Protein AF-A0A418SIK9-F1 (afdb_monomer)

Nearest PDB structures (foldseek):
  3fmt-assembly2_E  TM=4.827E-01  e=3.055E-04  Escherichia coli K-12
  3fmt-assembly2_F  TM=4.863E-01  e=4.938E-04  Escherichia coli K-12
  1lrr-assembly2_D  TM=8.021E-01  e=1.424E-02  Escherichia coli
  1iu3-assembly1_F  TM=7.998E-01  e=8.123E-02  Escherichia coli
  1j3e-assembly1_A  TM=8.006E-01  e=1.572E-01  Escherichia coli

Mean predicted aligned error: 14.9 Å

Radius of gyration: 23.46 Å; Cα contacts (8 Å, |Δi|>4): 176; chains: 1; bounding box: 64×50×45 Å

Organism: NCBI:txid1537215

pLDDT: mean 86.56, std 16.75, range [38.91, 98.06]

Secondary structure (DSSP, 8-state):
-PPPP----HHHHHHHHHT--STT--HHHHHHHHTT---------------------------EEEEETTEEEEESSHHHHHHHHHHHHHHH-TTHHHHHHH-EETTEESEESSSGGGBSSTT-GGGEEEEETTEEEE----HHHHHHHHHHHHHHHTS-EEE-

Solvent-accessible surface area (backbone atoms only — not comparable to full-atom values): 10009 Å² total; per-residue (Å²): 133,89,84,86,86,81,90,75,56,71,67,59,52,52,54,56,60,73,66,59,90,48,92,87,61,50,71,65,58,50,51,29,54,77,69,68,56,66,78,89,73,77,93,75,88,78,76,93,65,82,82,66,78,75,73,67,77,80,68,71,67,65,63,26,34,42,37,41,78,96,47,72,31,70,25,78,36,64,61,57,17,51,52,52,40,56,52,52,50,27,74,75,34,78,61,45,58,64,59,45,36,70,43,70,56,87,70,30,28,60,30,21,74,40,39,57,66,26,39,83,57,88,88,55,35,84,45,35,40,80,72,55,98,61,29,19,31,68,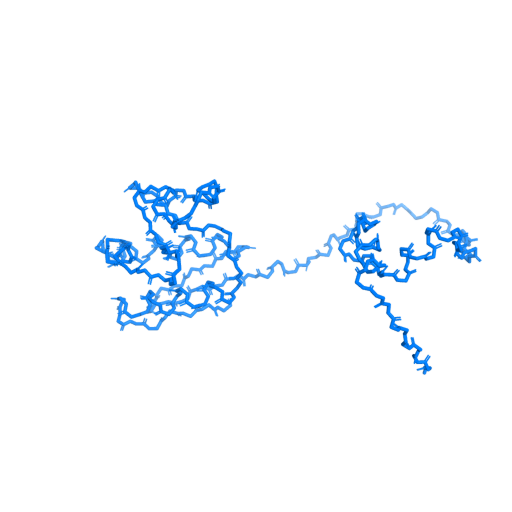62,84,66,55,71,69,56,48,52,58,50,32,48,56,52,15,66,73,69,73,38,69,43,46,79,83

Structure (mmCIF, N/CA/C/O backbone):
data_AF-A0A418SIK9-F1
#
_entry.id   AF-A0A418SIK9-F1
#
loop_
_atom_site.group_PDB
_atom_site.id
_atom_site.type_symbol
_atom_site.label_atom_id
_atom_site.label_alt_id
_atom_site.label_comp_id
_atom_site.label_asym_id
_atom_site.label_entity_id
_atom_site.label_seq_id
_atom_site.pdbx_PDB_ins_code
_atom_site.Cartn_x
_atom_site.Cartn_y
_atom_site.Cartn_z
_atom_site.occupancy
_atom_site.B_iso_or_equiv
_atom_site.auth_seq_id
_atom_site.auth_comp_id
_atom_site.auth_asym_id
_atom_site.auth_atom_id
_atom_site.pdbx_PDB_model_num
ATOM 1 N N . MET A 1 1 ? 26.925 34.337 -9.558 1.00 50.91 1 MET A N 1
ATOM 2 C CA . MET A 1 1 ? 27.524 33.265 -10.382 1.00 50.91 1 MET A CA 1
ATOM 3 C C . MET A 1 1 ? 26.624 33.062 -11.584 1.00 50.91 1 MET A C 1
ATOM 5 O O . MET A 1 1 ? 25.440 32.821 -11.387 1.00 50.91 1 MET A O 1
ATOM 9 N N . ASN A 1 2 ? 27.143 33.230 -12.798 1.00 58.00 2 ASN A N 1
ATOM 10 C CA . ASN A 1 2 ? 26.351 33.021 -14.009 1.00 58.00 2 ASN A CA 1
ATOM 11 C C . ASN A 1 2 ? 26.285 31.519 -14.287 1.00 58.00 2 ASN A C 1
ATOM 13 O O . ASN A 1 2 ? 27.317 30.887 -14.494 1.00 58.00 2 ASN A O 1
ATOM 17 N N . SER A 1 3 ? 25.082 30.951 -14.241 1.00 73.19 3 SER A N 1
ATOM 18 C CA . SER A 1 3 ? 24.847 29.555 -14.605 1.00 73.19 3 SER A CA 1
ATOM 19 C C . SER A 1 3 ? 24.626 29.465 -16.112 1.00 73.19 3 SER A C 1
ATOM 21 O O . SER A 1 3 ? 23.809 30.207 -16.658 1.00 73.19 3 SER A O 1
ATOM 23 N N . ILE A 1 4 ? 25.363 28.584 -16.787 1.00 80.81 4 ILE A N 1
ATOM 24 C CA . ILE A 1 4 ? 25.191 28.306 -18.216 1.00 80.81 4 ILE A CA 1
ATOM 25 C C . ILE A 1 4 ? 24.419 26.994 -18.339 1.00 80.81 4 ILE A C 1
ATOM 27 O O . ILE A 1 4 ? 24.848 25.962 -17.829 1.00 80.81 4 ILE A O 1
ATOM 31 N N . THR A 1 5 ? 23.272 27.030 -19.016 1.00 87.25 5 THR A N 1
ATOM 32 C CA . THR A 1 5 ? 22.439 25.847 -19.266 1.00 87.25 5 THR A CA 1
ATOM 33 C C . THR A 1 5 ? 22.639 25.363 -20.697 1.00 87.25 5 THR A C 1
ATOM 35 O O . THR A 1 5 ? 22.453 26.126 -21.643 1.00 87.25 5 THR A O 1
ATOM 38 N N . ILE A 1 6 ? 22.983 24.085 -20.860 1.00 90.12 6 ILE A N 1
ATOM 39 C CA . ILE A 1 6 ? 23.172 23.438 -22.164 1.00 90.12 6 ILE A CA 1
ATOM 40 C C . ILE A 1 6 ? 22.059 22.407 -22.351 1.00 90.12 6 ILE A C 1
ATOM 42 O O . ILE A 1 6 ? 21.779 21.619 -21.449 1.00 90.12 6 ILE A O 1
ATOM 46 N N . LYS A 1 7 ? 21.408 22.417 -23.518 1.00 92.69 7 LYS A N 1
ATOM 47 C CA . LYS A 1 7 ? 20.421 21.397 -23.891 1.00 92.69 7 LYS A CA 1
ATOM 48 C C . LYS A 1 7 ? 21.135 20.247 -24.590 1.00 92.69 7 LYS A C 1
ATOM 50 O O . LYS A 1 7 ? 21.890 20.482 -25.528 1.00 92.69 7 LYS A O 1
ATOM 55 N N . ILE A 1 8 ? 20.863 19.027 -24.147 1.00 93.12 8 ILE A N 1
ATOM 56 C CA . ILE A 1 8 ? 21.371 17.796 -24.754 1.00 93.12 8 ILE A CA 1
ATOM 57 C C . ILE A 1 8 ? 20.205 16.946 -25.249 1.00 93.12 8 ILE A C 1
ATOM 59 O O . ILE A 1 8 ? 19.090 17.052 -24.733 1.00 93.12 8 ILE A O 1
ATOM 63 N N . ASP A 1 9 ? 20.452 16.115 -26.256 1.00 94.75 9 ASP A N 1
ATOM 64 C CA . ASP A 1 9 ? 19.463 15.151 -26.721 1.00 94.75 9 ASP A CA 1
ATOM 65 C C . ASP A 1 9 ? 19.314 13.960 -25.754 1.00 94.75 9 ASP A C 1
ATOM 67 O O . ASP A 1 9 ? 20.102 13.742 -24.826 1.00 94.75 9 ASP A O 1
ATOM 71 N N . LEU A 1 10 ? 18.261 13.173 -25.976 1.00 92.62 10 LEU A N 1
ATOM 72 C CA . LEU A 1 10 ? 17.913 12.040 -25.124 1.00 92.62 10 LEU A CA 1
ATOM 73 C C . LEU A 1 10 ? 18.951 10.906 -25.176 1.00 92.62 10 LEU A C 1
ATOM 75 O O . LEU A 1 10 ? 19.104 10.181 -24.192 1.00 92.62 10 LEU A O 1
ATOM 79 N N . ALA A 1 11 ? 19.639 10.721 -26.304 1.00 94.31 11 ALA A N 1
ATOM 80 C CA . ALA A 1 11 ? 20.642 9.673 -26.438 1.00 94.31 11 ALA A CA 1
ATOM 81 C C . ALA A 1 11 ? 21.873 10.007 -25.586 1.00 94.31 11 ALA A C 1
ATOM 83 O O . ALA A 1 11 ? 22.339 9.160 -24.823 1.00 94.31 11 ALA A O 1
ATOM 84 N N . LEU A 1 12 ? 22.324 11.263 -25.630 1.00 91.88 12 LEU A N 1
ATOM 85 C CA . LEU A 1 12 ? 23.429 11.752 -24.814 1.00 91.88 12 LEU A CA 1
ATOM 86 C C . LEU A 1 12 ? 23.089 11.734 -23.317 1.00 91.88 12 LEU A C 1
ATOM 88 O O . LEU A 1 12 ? 23.907 11.301 -22.508 1.00 91.88 12 LEU A O 1
ATOM 92 N N . HIS A 1 13 ? 21.864 12.110 -22.940 1.00 93.38 13 HIS A N 1
ATOM 93 C CA . HIS A 1 13 ? 21.408 12.001 -21.551 1.00 93.38 13 HIS A CA 1
ATOM 94 C C . HIS A 1 13 ? 21.476 10.554 -21.035 1.00 93.38 13 HIS A C 1
ATOM 96 O O . HIS A 1 13 ? 22.003 10.297 -19.954 1.00 93.38 13 HIS A O 1
ATOM 102 N N . LYS A 1 14 ? 20.976 9.584 -21.815 1.00 93.75 14 LYS A N 1
ATOM 103 C C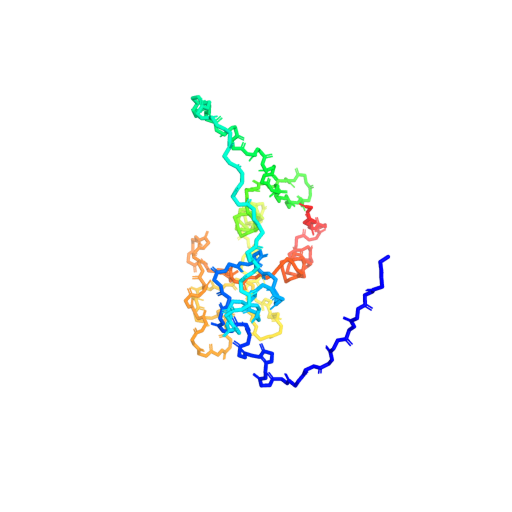A . LYS A 1 14 ? 21.041 8.159 -21.449 1.00 93.75 14 LYS A CA 1
ATOM 104 C C . LYS A 1 14 ? 22.478 7.663 -21.310 1.00 93.75 14 LYS A C 1
ATOM 106 O O . LYS A 1 14 ? 22.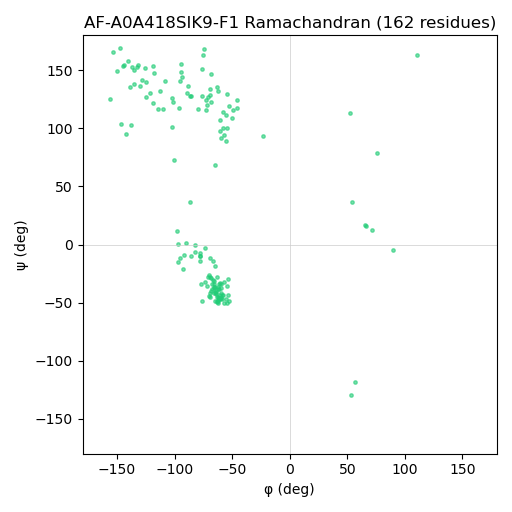755 6.875 -20.410 1.00 93.75 14 LYS A O 1
ATOM 111 N N . PHE A 1 15 ? 23.376 8.124 -22.179 1.00 93.19 15 PHE A N 1
ATOM 112 C CA . PHE A 1 15 ? 24.792 7.783 -22.099 1.00 93.19 15 PHE A CA 1
ATOM 113 C C . PHE A 1 15 ? 25.428 8.282 -20.793 1.00 93.19 15 PHE A C 1
ATOM 115 O O . PHE A 1 15 ? 26.115 7.513 -20.127 1.00 93.19 15 PHE A O 1
ATOM 122 N N . ILE A 1 16 ? 25.152 9.529 -20.394 1.00 93.44 16 ILE A N 1
ATOM 123 C CA . ILE A 1 16 ? 25.657 10.103 -19.135 1.00 93.44 16 ILE A CA 1
ATOM 124 C C . ILE A 1 16 ? 25.131 9.311 -17.930 1.00 93.44 16 ILE A C 1
ATOM 126 O O . ILE A 1 16 ? 25.909 8.914 -17.065 1.00 93.44 16 ILE A O 1
ATOM 130 N N . GLU A 1 17 ? 23.832 9.013 -17.894 1.00 93.50 17 GLU A N 1
ATOM 131 C CA . GLU A 1 17 ? 23.228 8.270 -16.782 1.00 93.50 17 GLU A CA 1
ATOM 132 C C . GLU A 1 17 ? 23.739 6.826 -16.670 1.00 93.50 17 GLU A C 1
ATOM 134 O O . GLU A 1 17 ? 23.940 6.328 -15.565 1.00 93.50 17 GLU A O 1
ATOM 139 N N . ALA A 1 18 ? 24.042 6.162 -17.790 1.00 94.12 18 ALA A N 1
ATOM 140 C CA . ALA A 1 18 ? 24.618 4.814 -17.783 1.00 94.12 18 ALA A CA 1
ATOM 141 C C . ALA A 1 18 ? 26.029 4.750 -17.162 1.00 94.12 18 ALA A C 1
ATOM 143 O O . ALA A 1 18 ? 26.496 3.672 -16.793 1.00 94.12 18 ALA A O 1
ATOM 144 N N . LYS A 1 19 ? 26.717 5.891 -17.055 1.00 93.12 19 LYS A N 1
ATOM 145 C CA . LYS A 1 19 ? 28.071 6.017 -16.494 1.00 93.12 19 LYS A CA 1
ATOM 146 C C . LYS A 1 19 ? 28.083 6.451 -15.027 1.00 93.12 19 LYS A C 1
ATOM 148 O O . LYS A 1 19 ? 29.158 6.584 -14.438 1.00 93.12 19 LYS A O 1
ATOM 153 N N . ARG A 1 20 ? 26.910 6.662 -14.427 1.00 93.44 20 ARG A N 1
ATOM 154 C CA . ARG A 1 20 ? 26.757 7.063 -13.028 1.00 93.44 20 ARG A CA 1
ATOM 155 C C . ARG A 1 20 ? 27.175 5.923 -12.094 1.00 93.44 20 ARG A C 1
ATOM 157 O O . ARG A 1 20 ? 26.612 4.834 -12.136 1.00 93.44 20 ARG A O 1
ATOM 164 N N . CYS A 1 21 ? 28.142 6.184 -11.216 1.00 88.81 21 CYS A N 1
ATOM 165 C CA . CYS A 1 21 ? 28.608 5.213 -10.217 1.00 88.81 21 CYS A CA 1
ATOM 166 C C . CYS A 1 21 ? 27.956 5.412 -8.835 1.00 88.81 21 CYS A C 1
ATOM 168 O O . CYS A 1 21 ? 28.057 4.537 -7.981 1.00 88.81 21 CYS A O 1
ATOM 170 N N . SER A 1 22 ? 27.316 6.562 -8.601 1.00 89.50 22 SER A N 1
ATOM 171 C CA . SER A 1 22 ? 26.661 6.927 -7.338 1.00 89.50 22 SER A CA 1
ATOM 172 C C . SER A 1 22 ? 25.471 7.857 -7.589 1.00 89.50 22 SER A C 1
ATOM 174 O O . SER A 1 22 ? 25.500 8.668 -8.515 1.00 89.50 22 SER A O 1
ATOM 176 N N . PHE A 1 23 ? 24.441 7.782 -6.743 1.00 81.69 23 PHE A N 1
ATOM 177 C CA . PHE A 1 23 ? 23.289 8.691 -6.793 1.00 81.69 23 PHE A CA 1
ATOM 178 C C . PHE A 1 23 ? 23.678 10.162 -6.596 1.00 81.69 23 PHE A C 1
ATOM 180 O O . PHE A 1 23 ? 23.098 11.023 -7.250 1.00 81.69 23 PHE A O 1
ATOM 187 N N . GLU A 1 24 ? 24.701 10.435 -5.785 1.00 89.06 24 GLU A N 1
ATOM 188 C CA . GLU A 1 24 ? 25.178 11.795 -5.488 1.00 89.06 24 GLU A CA 1
ATOM 189 C C . GLU A 1 24 ? 26.041 12.396 -6.610 1.00 89.06 24 GLU A C 1
ATOM 191 O O . GLU A 1 24 ? 26.370 13.578 -6.581 1.00 89.06 24 GLU A O 1
ATOM 196 N N . GLN A 1 25 ? 26.434 11.594 -7.605 1.00 86.88 25 GLN A N 1
ATOM 197 C CA . GLN A 1 25 ? 27.326 12.043 -8.670 1.00 86.88 25 GLN A CA 1
ATOM 198 C C . GLN A 1 25 ? 26.589 12.979 -9.637 1.00 86.88 25 GLN A C 1
ATOM 200 O O . GLN A 1 25 ? 25.570 12.617 -10.223 1.00 86.88 25 GLN A O 1
ATOM 205 N N . SER A 1 26 ? 27.095 14.184 -9.857 1.00 91.56 26 SER A N 1
ATOM 206 C CA . SER A 1 26 ? 26.481 15.123 -10.795 1.00 91.56 26 SER A CA 1
ATOM 207 C C . SER A 1 26 ? 26.781 14.751 -12.260 1.00 91.56 26 SER A C 1
ATOM 209 O O . SER A 1 26 ? 27.858 14.227 -12.565 1.00 91.56 26 SER A O 1
ATOM 211 N N . PRO A 1 27 ? 25.888 15.081 -13.216 1.00 90.44 27 PRO A N 1
ATOM 212 C CA . PRO A 1 27 ? 26.166 14.922 -14.647 1.00 90.44 27 PRO A CA 1
ATOM 213 C C . PRO A 1 27 ? 27.460 15.616 -15.103 1.00 90.44 27 PRO A C 1
ATOM 215 O O . PRO A 1 27 ? 28.185 15.083 -15.940 1.00 90.44 27 PRO A O 1
ATOM 218 N N . CYS A 1 28 ? 27.792 16.773 -14.519 1.00 89.31 28 CYS A N 1
ATOM 219 C CA . CYS A 1 28 ? 29.030 17.496 -14.817 1.00 89.31 28 CYS A CA 1
ATOM 220 C C . CYS A 1 28 ? 30.283 16.703 -14.425 1.00 89.31 28 CYS A C 1
ATOM 222 O O .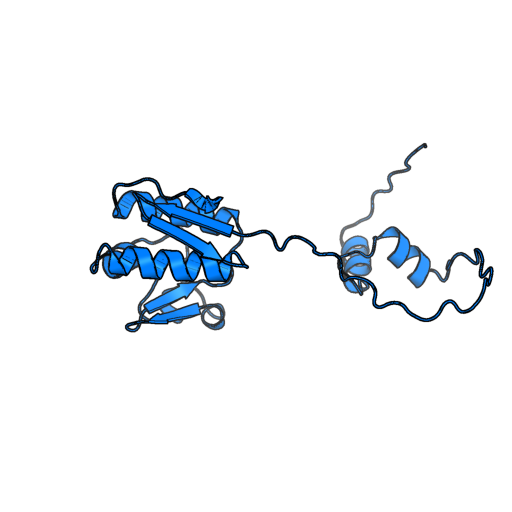 CYS A 1 28 ? 31.242 16.670 -15.193 1.00 89.31 28 CYS A O 1
ATOM 224 N N . GLU A 1 29 ? 30.286 16.048 -13.263 1.00 89.31 29 GLU A N 1
ATOM 225 C CA . GLU A 1 29 ? 31.413 15.210 -12.828 1.00 89.31 29 GLU A CA 1
ATOM 226 C C . GLU A 1 29 ? 31.596 13.992 -13.735 1.00 89.31 29 GLU A C 1
ATOM 228 O O . GLU A 1 29 ? 32.726 13.620 -14.050 1.00 89.31 29 GLU A O 1
ATOM 233 N N . ILE A 1 30 ? 30.493 13.395 -14.196 1.00 91.75 30 ILE A N 1
ATOM 234 C CA . ILE A 1 30 ? 30.521 12.272 -15.143 1.00 91.75 30 ILE A CA 1
ATOM 235 C C . ILE A 1 30 ? 31.144 12.718 -16.469 1.00 91.75 30 ILE A C 1
ATOM 237 O O . ILE A 1 30 ? 32.064 12.070 -16.964 1.00 91.75 30 ILE A O 1
ATOM 241 N N . ILE A 1 31 ? 30.692 13.850 -17.016 1.00 91.19 31 ILE A N 1
ATOM 242 C CA . ILE A 1 31 ? 31.211 14.395 -18.277 1.00 91.19 31 ILE A CA 1
ATOM 243 C C . ILE A 1 31 ? 32.703 14.727 -18.153 1.00 91.19 31 ILE A C 1
ATOM 245 O O . ILE A 1 31 ? 33.481 14.343 -19.022 1.00 91.19 31 ILE A O 1
ATOM 249 N N . LYS A 1 32 ? 33.127 15.387 -17.065 1.00 90.19 32 LYS A N 1
ATOM 250 C CA . LYS A 1 32 ? 34.548 15.694 -16.828 1.00 90.19 32 LYS A CA 1
ATOM 251 C C . LYS A 1 32 ? 35.403 14.429 -16.790 1.00 90.19 32 LYS A C 1
ATOM 253 O O . LYS A 1 32 ? 36.459 14.393 -17.414 1.00 90.19 32 LYS A O 1
ATOM 258 N N . LYS A 1 33 ? 34.932 13.384 -16.106 1.00 89.00 33 LYS A N 1
ATOM 259 C CA . LYS A 1 33 ? 35.621 12.092 -16.023 1.00 89.00 33 LYS A CA 1
ATOM 260 C C . LYS A 1 33 ? 35.753 11.419 -17.393 1.00 89.00 33 LYS A C 1
ATOM 262 O O . LYS A 1 33 ? 36.853 11.011 -17.749 1.00 89.00 33 LYS A O 1
ATOM 267 N N . GLU A 1 34 ? 34.666 11.314 -18.159 1.00 90.12 34 GLU A N 1
ATOM 268 C CA . GLU A 1 34 ? 34.682 10.646 -19.474 1.00 90.12 34 GLU A CA 1
ATOM 269 C C . GLU A 1 34 ? 35.490 11.431 -20.520 1.00 90.12 34 GLU A C 1
ATOM 271 O O . GLU A 1 34 ? 36.082 10.831 -21.413 1.00 90.12 34 GLU A O 1
ATOM 276 N N . LEU A 1 35 ? 35.571 12.760 -20.394 1.00 90.62 35 LEU A N 1
ATOM 277 C CA . LEU A 1 35 ? 36.412 13.602 -21.251 1.00 90.62 35 LEU A CA 1
ATOM 278 C C . LEU A 1 35 ? 37.883 13.658 -20.803 1.00 90.62 35 LEU A C 1
ATOM 280 O O . LEU A 1 35 ? 38.679 14.350 -21.434 1.00 90.62 35 LEU A O 1
ATOM 284 N N . GLY A 1 36 ? 38.257 12.973 -19.716 1.00 87.69 36 GLY A N 1
ATOM 285 C CA . GLY A 1 36 ? 39.609 13.044 -19.154 1.00 87.69 36 GLY A CA 1
ATOM 286 C C . GLY A 1 36 ? 39.973 14.428 -18.601 1.00 87.69 36 GLY A C 1
ATOM 287 O O . GLY A 1 36 ? 41.143 14.705 -18.362 1.00 87.69 36 GLY A O 1
ATOM 288 N N . LEU A 1 37 ? 38.978 15.289 -18.373 1.00 80.19 37 LEU A N 1
ATOM 289 C CA . LEU A 1 37 ? 39.109 16.645 -17.835 1.00 80.19 37 LEU A CA 1
ATOM 290 C C . LEU A 1 37 ? 39.098 16.634 -16.301 1.00 80.19 37 LEU A C 1
ATOM 292 O O . LEU A 1 37 ? 38.489 17.503 -15.677 1.00 80.19 37 LEU A O 1
ATOM 296 N N . ALA A 1 38 ? 39.702 15.616 -15.683 1.00 62.28 38 ALA A N 1
ATOM 297 C CA . ALA A 1 38 ? 39.876 15.603 -14.239 1.00 62.28 38 ALA A CA 1
ATOM 298 C C . ALA A 1 38 ? 40.662 16.860 -13.851 1.00 62.28 38 ALA A C 1
ATOM 300 O O . ALA A 1 38 ? 41.813 17.021 -14.256 1.00 62.28 38 ALA A O 1
ATOM 301 N N . ASP A 1 39 ? 40.019 17.760 -13.109 1.00 56.50 39 ASP A N 1
ATOM 302 C CA . ASP A 1 39 ? 40.674 18.945 -12.580 1.00 56.50 39 ASP A CA 1
ATOM 303 C C . ASP A 1 39 ? 41.818 18.486 -11.665 1.00 56.50 39 ASP A C 1
ATOM 305 O O . ASP A 1 39 ? 41.610 17.989 -10.558 1.00 56.50 39 ASP A O 1
ATOM 309 N N . THR A 1 40 ? 43.051 18.656 -12.139 1.00 54.25 40 THR A N 1
ATOM 310 C CA . THR A 1 40 ? 44.217 18.868 -11.286 1.00 54.25 40 THR A CA 1
ATOM 311 C C . THR A 1 40 ? 43.964 20.130 -10.474 1.00 54.25 40 THR A C 1
ATOM 313 O O . THR A 1 40 ? 44.248 21.240 -10.916 1.00 54.25 40 THR A O 1
ATOM 316 N N . SER A 1 41 ? 43.387 19.978 -9.290 1.00 45.91 41 SER A N 1
ATOM 317 C CA . SER A 1 41 ? 43.403 21.004 -8.255 1.00 45.91 41 SER A CA 1
ATOM 318 C C . SER A 1 41 ? 43.547 20.325 -6.896 1.00 45.91 41 SER A C 1
ATOM 320 O O . SER A 1 41 ? 42.590 19.846 -6.300 1.00 45.91 41 SER A O 1
ATOM 322 N N . GLU A 1 42 ? 44.816 20.282 -6.488 1.00 43.34 42 GLU A N 1
ATOM 323 C CA . GLU A 1 42 ? 45.293 20.465 -5.115 1.00 43.34 42 GLU A CA 1
ATOM 324 C C . GLU A 1 42 ? 45.100 19.310 -4.128 1.00 43.34 42 GLU A C 1
ATOM 326 O O . GLU A 1 42 ? 44.323 19.327 -3.178 1.00 43.34 42 GLU A O 1
ATOM 331 N N . THR A 1 43 ? 46.004 18.346 -4.292 1.00 44.03 43 THR A N 1
ATOM 332 C CA . THR A 1 43 ? 46.716 17.751 -3.163 1.00 44.03 43 THR A CA 1
ATOM 333 C C . THR A 1 43 ? 47.516 18.843 -2.437 1.00 44.03 43 THR A C 1
ATOM 335 O O . THR A 1 43 ? 48.638 19.143 -2.834 1.00 44.03 43 THR A O 1
ATOM 338 N N . GLU A 1 44 ? 46.988 19.393 -1.345 1.00 45.62 44 GLU A N 1
ATOM 339 C CA . GLU A 1 44 ? 47.835 19.855 -0.242 1.00 45.62 44 GLU A CA 1
ATOM 340 C C . GLU A 1 44 ? 47.634 18.939 0.963 1.00 45.62 44 GLU A C 1
ATOM 342 O O . GLU A 1 44 ? 46.550 18.777 1.524 1.00 45.62 44 GLU A O 1
ATOM 347 N N . SER A 1 45 ? 48.731 18.280 1.314 1.00 51.75 45 SER A N 1
ATOM 348 C CA . SER A 1 45 ? 48.877 17.442 2.483 1.00 51.75 45 SER A CA 1
ATOM 349 C C . SER A 1 45 ? 48.850 18.299 3.746 1.00 51.75 45 SER A C 1
ATOM 351 O O . SER A 1 45 ? 49.573 19.282 3.874 1.00 51.75 45 SER A O 1
ATOM 353 N N . ASN A 1 46 ? 48.081 17.875 4.745 1.00 38.91 46 ASN A N 1
ATOM 354 C CA . ASN A 1 46 ? 48.432 18.180 6.124 1.00 38.91 46 ASN A CA 1
ATOM 355 C C . ASN A 1 46 ? 48.012 17.039 7.054 1.00 38.91 46 ASN A C 1
ATOM 357 O O . ASN A 1 46 ? 46.844 16.867 7.385 1.00 38.91 46 ASN A O 1
ATOM 361 N N . LEU A 1 47 ? 49.039 16.277 7.436 1.00 44.69 47 LEU A N 1
ATOM 362 C CA . LEU A 1 47 ? 49.246 15.592 8.710 1.00 44.69 47 LEU A CA 1
ATOM 363 C C . LEU A 1 47 ? 48.118 14.688 9.233 1.00 44.69 47 LEU A C 1
ATOM 365 O O . LEU A 1 47 ? 47.078 15.124 9.720 1.00 44.69 47 LEU A O 1
ATOM 369 N N . THR A 1 48 ? 48.452 13.396 9.256 1.00 50.06 48 THR A N 1
ATOM 370 C CA . THR A 1 48 ? 47.994 12.365 10.195 1.00 50.06 48 THR A CA 1
ATOM 371 C C . THR A 1 48 ? 47.503 12.930 11.532 1.00 50.06 48 THR A C 1
ATOM 373 O O . THR A 1 48 ? 48.270 13.084 12.484 1.00 50.06 48 THR A O 1
ATOM 376 N N . LYS A 1 49 ? 46.195 13.176 11.631 1.00 47.06 49 LYS A N 1
ATOM 377 C CA . LYS A 1 49 ? 45.472 13.085 12.900 1.00 47.06 49 LYS A CA 1
ATOM 378 C C . LYS A 1 49 ? 44.998 11.642 13.054 1.00 47.06 49 LYS A C 1
ATOM 380 O O . LYS A 1 49 ? 44.522 11.071 12.071 1.00 47.06 49 LYS A O 1
ATOM 385 N N . PRO A 1 50 ? 45.124 11.036 14.249 1.00 43.47 50 PRO A N 1
ATOM 386 C CA . PRO A 1 50 ? 44.555 9.722 14.489 1.00 43.47 50 PRO A CA 1
ATOM 387 C C . PRO A 1 50 ? 43.075 9.781 14.132 1.00 43.47 50 PRO A C 1
ATOM 389 O O . PRO A 1 50 ? 42.363 10.701 14.542 1.00 43.47 50 PRO A O 1
ATOM 392 N N . MET A 1 51 ? 42.671 8.816 13.313 1.00 43.31 51 MET A N 1
ATOM 393 C CA . MET A 1 51 ? 41.315 8.583 12.852 1.00 43.31 51 MET A CA 1
ATOM 394 C C . MET A 1 51 ? 40.413 8.440 14.079 1.00 43.31 51 MET A C 1
ATOM 396 O O . MET A 1 51 ? 40.237 7.352 14.623 1.00 43.31 51 MET A O 1
ATOM 400 N N . GLN A 1 52 ? 39.880 9.561 14.564 1.00 55.44 52 GLN A N 1
ATOM 401 C CA . GLN A 1 52 ? 38.727 9.506 15.438 1.00 55.44 52 GLN A CA 1
ATOM 402 C C . GLN A 1 52 ? 37.607 8.896 14.601 1.00 55.44 52 GLN A C 1
ATOM 404 O O . GLN A 1 52 ? 37.475 9.266 13.428 1.00 55.44 52 GLN A O 1
ATOM 409 N N . PRO A 1 53 ? 36.838 7.940 15.147 1.00 47.44 53 PRO A N 1
ATOM 410 C CA . PRO A 1 53 ? 35.706 7.394 14.428 1.00 47.44 53 PRO A CA 1
ATOM 411 C C . PRO A 1 53 ? 34.863 8.584 13.991 1.00 47.44 53 PRO A C 1
ATOM 413 O O . PRO A 1 53 ? 34.439 9.383 14.831 1.00 47.44 53 PRO A O 1
ATOM 416 N N . ILE A 1 54 ? 34.687 8.736 12.676 1.00 51.28 54 ILE A N 1
ATOM 417 C CA . ILE A 1 54 ? 33.683 9.634 12.124 1.00 51.28 54 ILE A CA 1
ATOM 418 C C . ILE A 1 54 ? 32.422 9.232 12.873 1.00 51.28 54 ILE A C 1
ATOM 420 O O . ILE A 1 54 ? 31.944 8.108 12.709 1.00 51.28 54 ILE A O 1
ATOM 424 N N . LYS A 1 55 ? 31.954 10.093 13.787 1.00 44.72 55 LYS A N 1
ATOM 425 C CA . LYS A 1 55 ? 30.620 9.974 14.360 1.00 44.72 55 LYS A CA 1
ATOM 426 C C . LYS A 1 55 ? 29.737 9.951 13.135 1.00 44.72 55 LYS A C 1
ATOM 428 O O . LYS A 1 55 ? 29.565 10.997 12.508 1.00 44.72 55 LYS A O 1
ATOM 433 N N . GLY A 1 56 ? 29.313 8.747 12.741 1.00 44.91 56 GLY A N 1
ATOM 434 C CA . GLY A 1 56 ? 28.428 8.552 11.613 1.00 44.91 56 GLY A CA 1
ATOM 435 C C . GLY A 1 56 ? 27.354 9.595 11.787 1.00 44.91 56 GLY A C 1
ATOM 436 O O . GLY A 1 56 ? 26.818 9.722 12.893 1.00 44.91 56 GLY A O 1
ATOM 437 N N . SER A 1 57 ? 27.157 10.432 10.767 1.00 46.75 57 SER A N 1
ATOM 438 C CA . SER A 1 57 ? 26.062 11.382 10.796 1.00 46.75 57 SER A CA 1
ATOM 439 C C . SER A 1 57 ? 24.870 10.573 11.273 1.00 46.75 57 SER A C 1
ATOM 441 O O . SER A 1 57 ? 24.510 9.583 10.625 1.00 46.75 57 SER A O 1
ATOM 443 N N . ASN A 1 58 ? 24.312 10.934 12.426 1.00 46.06 58 ASN A N 1
ATOM 444 C CA . ASN A 1 58 ? 22.970 10.533 12.787 1.00 46.06 58 ASN A CA 1
ATOM 445 C C . ASN A 1 58 ? 22.081 11.230 11.754 1.00 46.06 58 ASN A C 1
ATOM 447 O O . ASN A 1 58 ? 21.411 12.207 12.065 1.00 46.06 58 ASN A O 1
ATOM 451 N N . SER A 1 59 ? 22.168 10.793 10.492 1.00 51.28 59 SER A N 1
ATOM 452 C CA . SER A 1 59 ?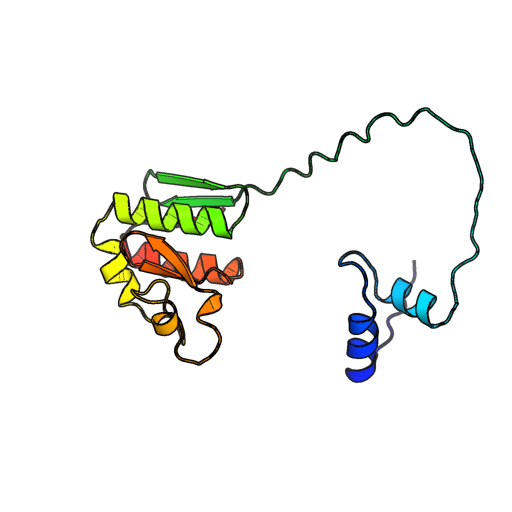 21.174 11.026 9.475 1.00 51.28 59 SER A CA 1
ATOM 453 C C . SER A 1 59 ? 19.963 10.416 10.128 1.00 51.28 59 SER A C 1
ATOM 455 O O . SER A 1 59 ? 19.897 9.197 10.315 1.00 51.28 59 SER A O 1
ATOM 457 N N . SER A 1 60 ? 19.137 11.290 10.693 1.00 58.62 60 SER A N 1
ATOM 458 C CA . SER A 1 60 ? 17.916 10.929 11.373 1.00 58.62 60 SER A CA 1
ATOM 459 C C . SER A 1 60 ? 17.130 10.161 10.332 1.00 58.62 60 SER A C 1
ATOM 461 O O . SER A 1 60 ? 16.523 10.784 9.462 1.00 58.62 60 SER A O 1
ATOM 463 N N . ARG A 1 61 ? 17.250 8.823 10.334 1.00 66.94 61 ARG A N 1
ATOM 464 C CA . ARG A 1 61 ? 16.534 7.960 9.398 1.00 66.94 61 ARG A CA 1
ATOM 465 C C . ARG A 1 61 ? 15.101 8.428 9.477 1.00 66.94 61 ARG A C 1
ATOM 467 O O . ARG A 1 61 ? 14.531 8.410 10.571 1.00 66.94 61 ARG A O 1
ATOM 474 N N . GLN A 1 62 ? 14.604 8.961 8.366 1.00 76.62 62 GLN A N 1
ATOM 475 C CA . GLN A 1 62 ? 13.288 9.560 8.319 1.00 76.62 62 GLN A CA 1
ATOM 476 C C . GLN A 1 62 ? 12.317 8.493 8.815 1.00 76.62 62 GLN A C 1
ATOM 478 O O . GLN A 1 62 ? 12.194 7.427 8.213 1.00 76.62 62 GLN A O 1
ATOM 483 N N . LYS A 1 63 ? 11.744 8.728 9.997 1.00 91.31 63 LYS A N 1
ATOM 484 C CA . LYS A 1 63 ? 10.763 7.819 10.572 1.00 91.31 63 LYS A CA 1
ATOM 485 C C . LYS A 1 63 ? 9.475 8.056 9.808 1.00 91.31 63 LYS A C 1
ATOM 487 O O . LYS A 1 63 ? 9.057 9.200 9.670 1.00 91.31 63 LYS A O 1
ATOM 492 N N . PHE A 1 64 ? 8.895 6.979 9.307 1.00 96.06 64 PHE A N 1
ATOM 493 C CA . PHE A 1 64 ? 7.578 7.008 8.691 1.00 96.06 64 PHE A CA 1
ATOM 494 C C . PHE A 1 64 ? 6.565 6.608 9.746 1.00 96.06 64 PHE A C 1
ATOM 496 O O . PHE A 1 64 ? 6.840 5.694 10.531 1.00 96.06 64 PHE A O 1
ATOM 503 N N . SER A 1 65 ? 5.414 7.271 9.749 1.00 97.00 65 SER A N 1
ATOM 504 C CA . SER A 1 65 ? 4.308 6.915 10.632 1.00 97.00 65 SER A CA 1
ATOM 505 C C . SER A 1 65 ? 2.981 6.907 9.889 1.00 97.00 65 SER A C 1
ATOM 507 O O . SER A 1 65 ? 2.720 7.783 9.073 1.00 97.00 65 SER A O 1
ATOM 509 N N . ILE A 1 66 ? 2.144 5.908 10.153 1.00 98.06 66 ILE A N 1
ATOM 510 C CA . ILE A 1 66 ? 0.778 5.822 9.637 1.00 98.06 66 ILE A CA 1
ATOM 511 C C . ILE A 1 66 ? -0.166 5.808 10.833 1.00 98.06 66 ILE A C 1
ATOM 513 O O . ILE A 1 66 ? -0.057 4.935 11.698 1.00 98.06 66 ILE A O 1
ATOM 517 N N . ALA A 1 67 ? -1.078 6.774 10.874 1.00 97.62 67 ALA A N 1
ATOM 518 C CA . ALA A 1 67 ? -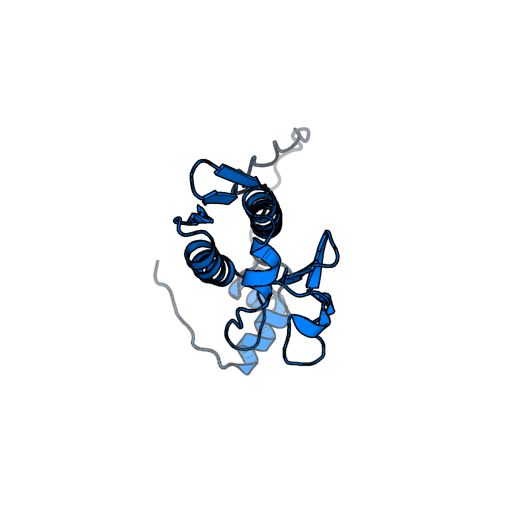2.104 6.896 11.902 1.00 97.62 67 ALA A CA 1
ATOM 519 C C . ALA A 1 67 ? -3.481 6.545 11.330 1.00 97.62 67 ALA A C 1
ATOM 521 O O . ALA A 1 67 ? -3.774 6.895 10.187 1.00 97.62 67 ALA A O 1
ATOM 522 N N . PHE A 1 68 ? -4.304 5.852 12.119 1.00 96.56 68 PHE A N 1
ATOM 523 C CA . PHE A 1 68 ? -5.694 5.529 11.793 1.00 96.56 68 PHE A CA 1
ATOM 524 C C . PHE A 1 68 ? -6.500 5.282 13.071 1.00 96.56 68 PHE A C 1
ATOM 526 O O . PHE A 1 68 ? -6.121 4.458 13.905 1.00 96.56 68 PHE A O 1
ATOM 533 N N . GLY A 1 69 ? -7.605 6.013 13.241 1.00 93.88 69 GLY A N 1
ATOM 534 C CA . GLY A 1 69 ? -8.312 6.059 14.526 1.00 93.88 69 GLY A CA 1
ATOM 535 C C . GLY A 1 69 ? -7.356 6.429 15.669 1.00 93.88 69 GLY A C 1
ATOM 536 O O . GLY A 1 69 ? -6.580 7.374 15.540 1.00 93.88 69 GLY A O 1
ATOM 537 N N . ASP A 1 70 ? -7.361 5.636 16.743 1.00 94.31 70 ASP A N 1
ATOM 538 C CA . ASP A 1 70 ? -6.458 5.800 17.895 1.00 94.31 70 ASP A CA 1
ATOM 539 C C . ASP A 1 70 ? -5.131 5.027 17.753 1.00 94.31 70 ASP A C 1
ATOM 541 O O . ASP A 1 70 ? -4.291 5.025 18.656 1.00 94.31 70 ASP A O 1
ATOM 545 N N . ALA A 1 71 ? -4.928 4.328 16.633 1.00 95.38 71 ALA A N 1
ATOM 546 C CA . ALA A 1 71 ? -3.720 3.560 16.379 1.00 95.38 71 ALA A CA 1
ATOM 547 C C . ALA A 1 71 ? -2.692 4.387 15.598 1.00 95.38 71 ALA A C 1
ATOM 549 O O . ALA A 1 71 ? -3.011 5.165 14.699 1.00 95.38 71 ALA A O 1
ATOM 550 N N . THR A 1 72 ? -1.415 4.186 15.914 1.00 97.31 72 THR A N 1
ATOM 551 C CA . THR A 1 72 ? -0.300 4.720 15.130 1.00 97.31 72 THR A CA 1
ATOM 552 C C . THR A 1 72 ? 0.786 3.669 15.017 1.00 97.31 72 THR A C 1
ATOM 554 O O . THR A 1 72 ? 1.147 3.013 15.994 1.00 97.31 72 THR A O 1
ATOM 557 N N . VAL A 1 73 ? 1.313 3.519 13.809 1.00 97.44 73 VAL A N 1
ATOM 558 C CA . VAL A 1 73 ? 2.376 2.577 13.483 1.00 97.44 73 VAL A CA 1
ATOM 559 C C . VAL A 1 73 ? 3.551 3.350 12.914 1.00 97.44 73 VAL A C 1
ATOM 561 O O . VAL A 1 73 ? 3.375 4.122 11.978 1.00 97.44 73 VAL A O 1
ATOM 564 N N . SER A 1 74 ? 4.752 3.109 13.436 1.00 96.69 74 SER A N 1
ATOM 565 C CA . SER A 1 74 ? 5.969 3.807 13.012 1.00 96.69 74 SER A CA 1
ATOM 566 C C . SER A 1 74 ? 7.076 2.825 12.658 1.00 96.69 74 SER A C 1
ATOM 568 O O . SER A 1 74 ? 7.259 1.828 13.353 1.00 96.69 74 SER A O 1
ATOM 570 N N . ALA A 1 75 ? 7.847 3.120 11.611 1.00 96.19 75 ALA A N 1
ATOM 571 C CA . ALA A 1 75 ? 8.980 2.288 11.208 1.00 96.19 75 ALA A CA 1
ATOM 572 C C . ALA A 1 75 ? 10.127 3.096 10.585 1.00 96.19 75 ALA A C 1
ATOM 574 O O . ALA A 1 75 ? 9.992 4.278 10.259 1.00 96.19 75 ALA A O 1
ATOM 575 N N . GLY A 1 76 ? 11.277 2.435 10.413 1.00 94.06 76 GLY A N 1
ATOM 576 C CA . GLY A 1 76 ? 12.476 3.034 9.818 1.00 94.06 76 GLY A CA 1
ATOM 577 C C . GLY A 1 76 ? 12.435 3.143 8.292 1.00 94.06 76 GLY A C 1
ATOM 578 O O . GLY A 1 76 ? 13.335 3.736 7.703 1.00 94.06 76 GLY A O 1
ATOM 579 N N . SER A 1 77 ? 11.419 2.565 7.647 1.00 94.25 77 SER A N 1
ATOM 580 C CA . SER A 1 77 ? 11.198 2.653 6.205 1.00 94.25 77 SER A CA 1
ATOM 581 C C . SER A 1 77 ? 9.707 2.699 5.879 1.00 94.25 77 SER A C 1
ATOM 583 O O . SER A 1 77 ? 8.883 2.161 6.620 1.00 94.25 77 SER A O 1
ATOM 585 N N . LEU A 1 78 ? 9.362 3.299 4.737 1.00 95.50 78 LEU A N 1
ATOM 586 C CA . LEU A 1 78 ? 7.982 3.366 4.256 1.00 95.50 78 LEU A CA 1
ATOM 587 C C . LEU A 1 78 ? 7.375 1.969 4.059 1.00 95.50 78 LEU A C 1
ATOM 589 O O . LEU A 1 78 ? 6.244 1.725 4.465 1.00 95.50 78 LEU A O 1
ATOM 593 N N . LYS A 1 79 ? 8.143 1.041 3.476 1.00 95.50 79 LYS A N 1
ATOM 594 C CA . LYS A 1 79 ? 7.714 -0.341 3.218 1.00 95.50 79 LYS A CA 1
ATOM 595 C C . LYS A 1 79 ? 7.344 -1.076 4.506 1.00 95.50 79 LYS A C 1
ATOM 597 O O . LYS A 1 79 ? 6.320 -1.749 4.553 1.00 95.50 79 LYS A O 1
ATOM 602 N N . GLU A 1 80 ? 8.182 -0.954 5.531 1.00 96.19 80 GLU A N 1
ATOM 603 C CA . GLU A 1 80 ? 7.941 -1.579 6.832 1.00 96.19 80 GLU A CA 1
ATOM 604 C C . GLU A 1 80 ? 6.766 -0.917 7.559 1.00 96.19 80 GLU A C 1
ATOM 606 O O . GLU A 1 80 ? 5.914 -1.614 8.100 1.00 96.19 80 GLU A O 1
ATOM 611 N N . CYS A 1 81 ? 6.671 0.416 7.509 1.00 97.31 81 CYS A N 1
ATOM 612 C CA . CYS A 1 81 ? 5.560 1.159 8.103 1.00 97.31 81 CYS A CA 1
ATOM 613 C C . CYS A 1 81 ? 4.224 0.742 7.474 1.00 97.31 81 CYS A C 1
ATOM 615 O O . CYS A 1 81 ? 3.276 0.422 8.187 1.00 97.31 81 CYS A O 1
ATOM 617 N N . TYR A 1 82 ? 4.179 0.654 6.143 1.00 97.94 82 TYR A N 1
ATOM 618 C CA . TYR A 1 82 ? 2.996 0.230 5.403 1.00 97.94 82 TYR A CA 1
ATOM 619 C C . TYR A 1 82 ? 2.586 -1.213 5.720 1.00 97.94 82 TYR A C 1
ATOM 621 O O . TYR A 1 82 ? 1.419 -1.475 5.999 1.00 97.94 82 TYR A O 1
ATOM 629 N N . PHE A 1 83 ? 3.547 -2.139 5.756 1.00 97.94 83 PHE A N 1
ATOM 630 C CA . PHE A 1 83 ? 3.311 -3.528 6.156 1.00 97.94 83 PHE A CA 1
ATOM 631 C C . PHE A 1 83 ? 2.701 -3.637 7.558 1.00 97.94 83 PHE A C 1
ATOM 633 O O . PHE A 1 83 ? 1.683 -4.303 7.749 1.00 97.94 83 PHE A O 1
ATOM 640 N N . GLN A 1 84 ? 3.309 -2.961 8.534 1.00 97.81 84 GLN A N 1
ATOM 641 C CA . GLN A 1 84 ? 2.838 -2.979 9.916 1.00 97.81 84 GLN A CA 1
ATOM 642 C C . GLN A 1 84 ? 1.453 -2.325 10.044 1.00 97.81 84 GLN A C 1
ATOM 644 O O . GLN A 1 84 ? 0.612 -2.813 10.795 1.00 97.81 84 GLN A O 1
ATOM 649 N N . ALA A 1 85 ? 1.181 -1.265 9.275 1.00 98.00 85 ALA A N 1
ATOM 650 C CA . ALA A 1 85 ? -0.130 -0.626 9.244 1.00 98.00 85 ALA A CA 1
ATOM 651 C C . ALA A 1 85 ? -1.213 -1.585 8.730 1.00 98.00 85 ALA A C 1
ATOM 653 O O . ALA A 1 85 ? -2.223 -1.756 9.404 1.00 98.00 85 ALA A O 1
ATOM 654 N N . LEU A 1 86 ? -0.984 -2.279 7.607 1.00 97.94 86 LEU A N 1
ATOM 655 C CA . LEU A 1 86 ? -1.938 -3.259 7.069 1.00 97.94 86 LEU A CA 1
ATOM 656 C C . LEU A 1 86 ? -2.225 -4.398 8.060 1.00 97.94 86 LEU A C 1
ATOM 658 O O . LEU A 1 86 ? -3.380 -4.784 8.239 1.00 97.94 86 LEU A O 1
ATOM 662 N N . LYS A 1 87 ? -1.191 -4.906 8.744 1.00 97.62 87 LYS A N 1
ATOM 663 C CA . LYS A 1 87 ? -1.368 -5.904 9.810 1.00 97.62 87 LYS A CA 1
ATOM 664 C C . LYS A 1 87 ? -2.221 -5.371 10.952 1.00 97.62 87 LYS A C 1
ATOM 666 O O . LYS A 1 87 ? -3.159 -6.036 11.379 1.00 97.62 87 LYS A O 1
ATOM 671 N N . ARG A 1 88 ? -1.922 -4.160 11.419 1.00 97.50 88 ARG A N 1
ATOM 672 C CA . ARG A 1 88 ? -2.626 -3.551 12.547 1.00 97.50 88 ARG A CA 1
ATOM 673 C C . ARG A 1 88 ? -4.081 -3.207 12.208 1.00 97.50 88 ARG A C 1
ATOM 675 O O . ARG A 1 88 ? -4.945 -3.350 13.064 1.00 97.50 88 ARG A O 1
ATOM 682 N N . MET A 1 89 ? -4.368 -2.818 10.965 1.00 97.38 89 MET A N 1
ATOM 683 C CA . MET A 1 89 ? -5.737 -2.611 10.473 1.00 97.38 89 MET A CA 1
ATOM 684 C C . MET A 1 89 ? -6.534 -3.915 10.469 1.00 97.38 89 MET A C 1
ATOM 686 O O . MET A 1 89 ? -7.672 -3.932 10.923 1.00 97.38 89 MET A O 1
ATOM 690 N N . ARG A 1 90 ? -5.916 -5.025 10.050 1.00 96.88 90 ARG A N 1
ATOM 691 C CA . ARG A 1 90 ? -6.533 -6.354 10.131 1.00 96.88 90 ARG A CA 1
ATOM 692 C C . ARG A 1 90 ? -6.792 -6.803 11.568 1.00 96.88 90 ARG A C 1
ATOM 694 O O . ARG A 1 90 ? -7.812 -7.411 11.853 1.00 96.88 90 ARG A O 1
ATOM 701 N N . GLU A 1 91 ? -5.868 -6.538 12.485 1.00 95.62 91 GLU A N 1
ATOM 702 C CA . GLU A 1 91 ? -6.091 -6.847 13.904 1.00 95.62 91 GLU A CA 1
ATOM 703 C C . GLU A 1 91 ? -7.288 -6.077 14.478 1.00 95.62 91 GLU A C 1
ATOM 705 O O . GLU A 1 91 ? -7.992 -6.601 15.336 1.00 95.62 91 GLU A O 1
ATOM 710 N N . ALA A 1 92 ? -7.516 -4.846 14.010 1.00 95.06 92 ALA A N 1
ATOM 711 C CA . ALA A 1 92 ? -8.663 -4.035 14.407 1.00 95.06 92 ALA A CA 1
ATOM 712 C C . ALA A 1 92 ? -9.970 -4.469 13.717 1.00 95.06 92 ALA A C 1
ATOM 714 O O . ALA A 1 92 ? -11.033 -4.386 14.325 1.00 95.06 92 ALA A O 1
ATOM 715 N N . ASN A 1 93 ? -9.891 -4.939 12.470 1.00 95.88 93 ASN A N 1
ATOM 716 C CA . ASN A 1 93 ? -11.013 -5.458 11.695 1.00 95.88 93 ASN A CA 1
ATOM 717 C C . ASN A 1 93 ? -10.580 -6.734 10.936 1.00 95.88 93 ASN A C 1
ATOM 719 O O . ASN A 1 93 ? -9.902 -6.619 9.912 1.00 95.88 93 ASN A O 1
ATOM 723 N N . PRO A 1 94 ? -10.953 -7.943 11.403 1.00 95.44 94 P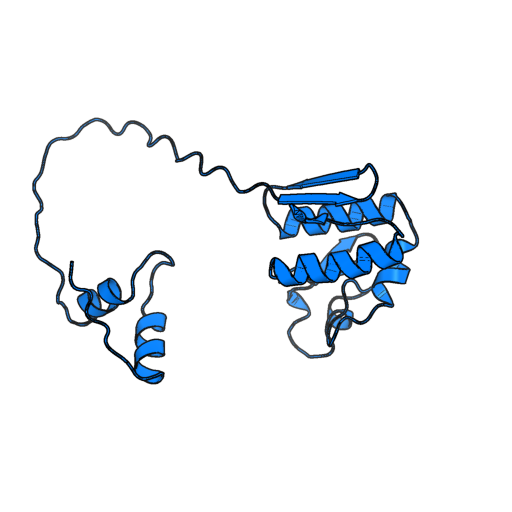RO A N 1
ATOM 724 C CA . PRO A 1 94 ? -10.528 -9.206 10.792 1.00 95.44 94 PRO A CA 1
ATOM 725 C C . PRO A 1 94 ? -10.883 -9.357 9.307 1.00 95.44 94 PRO A C 1
ATOM 727 O O . PRO A 1 94 ? -10.092 -9.936 8.562 1.00 95.44 94 PRO A O 1
ATOM 730 N N . ASP A 1 95 ? -12.008 -8.783 8.872 1.00 96.62 95 ASP A N 1
ATOM 731 C CA . ASP A 1 95 ? -12.504 -8.868 7.491 1.00 96.62 95 ASP A CA 1
ATOM 732 C C . ASP A 1 95 ? -11.833 -7.838 6.557 1.00 96.62 95 ASP A C 1
ATOM 734 O O . ASP A 1 95 ? -11.985 -7.881 5.335 1.00 96.62 95 ASP A O 1
ATOM 738 N N . PHE A 1 96 ? -11.014 -6.936 7.112 1.00 97.38 96 PHE A N 1
ATOM 739 C CA . PHE A 1 96 ? -10.378 -5.833 6.389 1.00 97.38 96 PHE A CA 1
ATOM 740 C C . PHE A 1 96 ? -9.588 -6.280 5.155 1.00 97.38 96 PHE A C 1
ATOM 742 O O . PHE A 1 96 ? -9.653 -5.629 4.115 1.00 97.38 96 PHE A O 1
ATOM 749 N N . LEU A 1 97 ? -8.811 -7.366 5.248 1.00 97.38 97 LEU A N 1
ATOM 750 C CA . LEU A 1 97 ? -8.009 -7.818 4.106 1.00 97.38 97 LEU A CA 1
ATOM 751 C C . LEU A 1 97 ? -8.860 -8.460 3.013 1.00 97.38 97 LEU A C 1
ATOM 753 O O . LEU A 1 97 ? -8.510 -8.327 1.840 1.00 97.38 97 LEU A O 1
ATOM 757 N N . ASP A 1 98 ? -9.957 -9.123 3.375 1.00 97.12 98 ASP A N 1
ATOM 758 C CA . ASP A 1 98 ? -10.903 -9.678 2.412 1.00 97.12 98 ASP A CA 1
ATOM 759 C C . ASP A 1 98 ? -11.567 -8.538 1.630 1.00 97.12 98 ASP A C 1
ATOM 761 O O . ASP A 1 98 ? -11.508 -8.520 0.396 1.00 97.12 98 ASP A O 1
ATOM 765 N N . GLU A 1 99 ? -12.067 -7.518 2.331 1.00 97.25 99 GLU A N 1
ATOM 766 C CA . GLU A 1 99 ? -12.654 -6.317 1.727 1.00 97.25 99 GLU A CA 1
ATOM 767 C C . GLU A 1 99 ? -11.640 -5.548 0.865 1.00 97.25 99 GLU A C 1
ATOM 769 O O . GLU A 1 99 ? -11.911 -5.221 -0.295 1.00 97.25 99 GLU A O 1
ATOM 774 N N . LEU A 1 100 ? -10.423 -5.332 1.375 1.00 96.38 100 LEU A N 1
ATOM 775 C CA . LEU A 1 100 ? -9.357 -4.640 0.649 1.00 96.38 100 LEU A CA 1
ATOM 776 C C . LEU A 1 100 ? -8.891 -5.424 -0.584 1.00 96.38 100 LEU A C 1
ATOM 778 O O . LEU A 1 100 ? -8.505 -4.821 -1.587 1.00 96.38 100 LEU A O 1
ATOM 782 N N . SER A 1 101 ? -8.940 -6.759 -0.545 1.00 96.12 101 SER A N 1
ATOM 783 C CA . SER A 1 101 ? -8.584 -7.600 -1.692 1.00 96.12 101 SER A CA 1
ATOM 784 C C . SER A 1 101 ? -9.592 -7.498 -2.835 1.00 96.12 101 SER A C 1
ATOM 786 O O . SER A 1 101 ? -9.214 -7.657 -4.001 1.00 96.12 101 SER A O 1
ATOM 788 N N . ALA A 1 102 ? -10.858 -7.196 -2.530 1.00 94.12 102 ALA A N 1
ATOM 789 C CA . ALA A 1 102 ? -11.902 -6.999 -3.528 1.00 94.12 102 ALA A CA 1
ATOM 790 C C . ALA A 1 102 ? -11.702 -5.693 -4.314 1.00 94.12 102 ALA A C 1
ATOM 792 O O . ALA A 1 102 ? -12.058 -5.626 -5.496 1.00 94.12 102 ALA A O 1
ATOM 793 N N . VAL A 1 103 ? -11.067 -4.688 -3.702 1.00 89.75 103 VAL A N 1
ATOM 794 C CA . VAL A 1 103 ? -10.785 -3.396 -4.334 1.00 89.75 103 VAL A CA 1
ATOM 795 C C . VAL A 1 103 ? -9.691 -3.536 -5.392 1.00 89.75 103 VAL A C 1
ATOM 797 O O . VAL A 1 103 ? -8.541 -3.897 -5.121 1.00 89.75 103 VAL A O 1
ATOM 800 N N . LYS A 1 104 ? -10.042 -3.194 -6.634 1.00 87.38 104 LYS A N 1
ATOM 801 C CA . LYS A 1 104 ? -9.089 -3.093 -7.739 1.00 87.38 104 LYS A CA 1
ATOM 802 C C . LYS A 1 104 ? -8.655 -1.639 -7.910 1.00 87.38 104 LYS A C 1
ATOM 804 O O . LYS A 1 104 ? -9.466 -0.781 -8.245 1.00 87.38 104 LYS A O 1
ATOM 809 N N . TYR A 1 105 ? -7.365 -1.373 -7.720 1.00 83.31 105 TYR A N 1
ATOM 810 C CA . TYR A 1 105 ? -6.775 -0.051 -7.902 1.00 83.31 105 TYR A CA 1
ATOM 811 C C . TYR A 1 105 ? -6.033 0.017 -9.240 1.00 83.31 105 TYR A C 1
ATOM 813 O O . TYR A 1 105 ? -4.903 -0.459 -9.386 1.00 83.31 105 TYR A O 1
ATOM 821 N N . SER A 1 106 ? -6.666 0.624 -10.246 1.00 86.19 106 SER A N 1
ATOM 822 C CA . SER A 1 106 ? -6.139 0.642 -11.617 1.00 86.19 106 SER A CA 1
ATOM 823 C C . SER A 1 106 ? -5.897 -0.793 -12.133 1.00 86.19 106 SER A C 1
ATOM 825 O O . SER A 1 106 ? -6.839 -1.577 -12.228 1.00 86.19 106 SER A O 1
ATOM 827 N N . ARG A 1 107 ? -4.651 -1.157 -12.464 1.00 88.38 107 ARG A N 1
ATOM 828 C CA . ARG A 1 107 ? -4.247 -2.495 -12.949 1.00 88.38 107 ARG A CA 1
ATOM 829 C C . ARG A 1 107 ? -3.664 -3.412 -11.866 1.00 88.38 107 ARG A C 1
ATOM 831 O O . ARG A 1 107 ? -3.001 -4.399 -12.185 1.00 88.38 107 ARG A O 1
ATOM 838 N N . ARG A 1 108 ? -3.790 -3.034 -10.591 1.00 91.50 108 ARG A N 1
ATOM 839 C CA . ARG A 1 108 ? -3.191 -3.760 -9.463 1.00 91.50 108 ARG A CA 1
ATOM 840 C C . ARG A 1 108 ? -4.170 -3.876 -8.303 1.00 91.50 108 ARG A C 1
ATOM 842 O O . ARG A 1 108 ? -5.032 -3.019 -8.116 1.00 91.50 108 ARG A O 1
ATOM 849 N N . ARG A 1 109 ? -4.016 -4.918 -7.496 1.00 95.00 109 ARG A N 1
ATOM 850 C CA . ARG A 1 109 ? -4.673 -5.017 -6.189 1.00 95.00 109 ARG A CA 1
ATOM 851 C C . ARG A 1 109 ? -3.739 -4.504 -5.102 1.00 95.00 109 ARG A C 1
ATOM 853 O O . ARG A 1 109 ? -2.517 -4.480 -5.264 1.00 95.00 109 ARG A O 1
ATOM 860 N N . ILE A 1 110 ? -4.329 -4.053 -4.001 1.00 95.69 110 ILE A N 1
ATOM 861 C CA . ILE A 1 110 ? -3.563 -3.594 -2.840 1.00 95.69 110 ILE A CA 1
ATOM 862 C C . ILE A 1 110 ? -3.021 -4.803 -2.075 1.00 95.69 110 ILE A C 1
ATOM 864 O O . ILE A 1 110 ? -1.819 -4.872 -1.806 1.00 95.69 110 ILE A O 1
ATOM 868 N N . VAL A 1 111 ? -3.910 -5.762 -1.808 1.00 97.31 111 VAL A N 1
ATOM 869 C CA . VAL A 1 111 ? -3.608 -7.075 -1.238 1.00 97.31 111 VAL A CA 1
ATOM 870 C C . VAL A 1 111 ? -4.289 -8.176 -2.051 1.00 97.31 111 VAL A C 1
ATOM 872 O O . VAL A 1 111 ? -5.296 -7.927 -2.715 1.00 97.31 111 VAL A O 1
ATOM 875 N N . ALA A 1 112 ? -3.744 -9.391 -2.022 1.00 97.38 112 ALA A N 1
ATOM 876 C CA . ALA A 1 112 ? -4.338 -10.554 -2.684 1.00 97.38 112 ALA A CA 1
ATOM 877 C C . ALA A 1 112 ? -3.925 -11.871 -2.008 1.00 97.38 112 ALA A C 1
ATOM 879 O O . ALA A 1 112 ? -2.972 -11.894 -1.235 1.00 97.38 112 ALA A O 1
ATOM 880 N N . LYS A 1 113 ? -4.622 -12.974 -2.315 1.00 97.38 113 LYS A N 1
ATOM 881 C CA . LYS A 1 113 ? -4.321 -14.320 -1.782 1.00 97.38 113 LYS A CA 1
ATOM 882 C C . LYS A 1 113 ? -3.140 -15.025 -2.462 1.00 97.38 113 LYS A C 1
ATOM 884 O O . LYS A 1 113 ? -2.687 -16.066 -2.001 1.00 97.38 113 LYS A O 1
ATOM 889 N N . SER A 1 114 ? -2.645 -14.474 -3.565 1.00 96.50 114 SER A N 1
ATOM 890 C CA . SER A 1 114 ? -1.418 -14.931 -4.211 1.00 96.50 114 SER A CA 1
ATOM 891 C C . SER A 1 114 ? -0.653 -13.737 -4.796 1.00 96.50 114 SER A C 1
ATOM 893 O O . SER A 1 114 ? -1.276 -12.711 -5.100 1.00 96.50 114 SER A O 1
ATOM 895 N N . PRO A 1 115 ? 0.680 -13.829 -4.958 1.00 95.88 115 PRO A N 1
ATOM 896 C CA . PRO A 1 115 ? 1.475 -12.763 -5.566 1.00 95.88 115 PRO A CA 1
ATOM 897 C C . PRO A 1 115 ? 1.054 -12.441 -7.004 1.00 95.88 115 PRO A C 1
ATOM 899 O O . PRO A 1 115 ? 1.109 -11.289 -7.424 1.00 95.88 115 PRO A O 1
ATOM 902 N N . GLU A 1 116 ? 0.610 -13.442 -7.763 1.00 95.31 116 GLU A N 1
ATOM 903 C CA . GLU A 1 116 ? 0.154 -13.286 -9.146 1.00 95.31 116 GLU A CA 1
ATOM 904 C C . GLU A 1 116 ? -1.142 -12.476 -9.202 1.00 95.31 116 GLU A C 1
ATOM 906 O O . GLU A 1 116 ? -1.294 -11.606 -10.050 1.00 95.31 116 GLU A O 1
ATOM 911 N N . ALA A 1 117 ? -2.048 -12.686 -8.244 1.00 95.25 117 ALA A N 1
ATOM 912 C CA . ALA A 1 117 ? -3.315 -11.966 -8.175 1.00 95.25 117 ALA A CA 1
ATOM 913 C C . ALA A 1 117 ? -3.167 -10.469 -7.824 1.00 95.25 117 ALA A C 1
ATOM 915 O O . ALA A 1 117 ? -4.137 -9.716 -7.958 1.00 95.25 117 ALA A O 1
ATOM 916 N N . LEU A 1 118 ? -1.982 -10.010 -7.395 1.00 94.81 118 LEU A N 1
ATOM 917 C CA . LEU A 1 118 ? -1.707 -8.584 -7.170 1.00 94.81 118 LEU A CA 1
ATOM 918 C C . LEU A 1 118 ? -1.629 -7.780 -8.473 1.00 94.81 118 LEU A C 1
ATOM 920 O O . LEU A 1 118 ? -1.882 -6.571 -8.452 1.00 94.81 118 LEU A O 1
ATOM 924 N N . TYR A 1 119 ? -1.278 -8.415 -9.592 1.00 93.75 119 TYR A N 1
ATOM 925 C CA . TYR A 1 119 ? -0.962 -7.732 -10.843 1.00 93.75 119 TYR A CA 1
ATOM 926 C C . TYR A 1 119 ? -1.742 -8.352 -12.006 1.00 93.75 119 TYR A C 1
ATOM 928 O O . TYR A 1 119 ? -1.791 -9.563 -12.153 1.00 93.75 119 TYR A O 1
ATOM 936 N N . ASP A 1 120 ? -2.304 -7.525 -12.889 1.00 87.62 120 ASP A N 1
ATOM 937 C CA . ASP A 1 120 ? -2.993 -8.025 -14.091 1.00 87.62 120 ASP A CA 1
ATOM 938 C C . ASP A 1 120 ? -2.031 -8.549 -15.189 1.00 87.62 120 ASP A C 1
ATOM 940 O O . ASP A 1 120 ? -2.489 -8.968 -16.249 1.00 87.62 120 ASP A O 1
ATOM 944 N N . GLY A 1 121 ? -0.708 -8.464 -15.000 1.00 78.62 121 GLY A N 1
ATOM 945 C CA . GLY A 1 121 ? 0.285 -8.771 -16.035 1.00 78.62 121 GLY A CA 1
ATOM 946 C C . GLY A 1 121 ? 1.508 -9.519 -15.515 1.00 78.62 121 GLY A C 1
ATOM 947 O O . GLY A 1 121 ? 1.849 -9.449 -14.332 1.00 78.62 121 GLY A O 1
ATOM 948 N N . ASP A 1 122 ? 2.181 -10.206 -16.436 1.00 76.69 122 ASP A N 1
ATOM 949 C CA . ASP A 1 122 ? 3.278 -11.116 -16.123 1.00 76.69 122 ASP A CA 1
ATOM 950 C C . ASP A 1 122 ? 4.532 -10.399 -15.606 1.00 76.69 122 ASP A C 1
ATOM 952 O O . ASP A 1 122 ? 4.878 -9.285 -16.007 1.00 76.69 122 ASP A O 1
ATOM 956 N N . GLY A 1 123 ? 5.247 -11.080 -14.710 1.00 85.94 123 GLY A N 1
ATOM 957 C CA . GLY A 1 123 ? 6.595 -10.701 -14.289 1.00 85.94 123 GLY A CA 1
ATOM 958 C C . GLY A 1 123 ? 6.692 -9.753 -13.094 1.00 85.94 123 GLY A C 1
ATOM 959 O O . GLY A 1 123 ? 7.802 -9.535 -12.625 1.00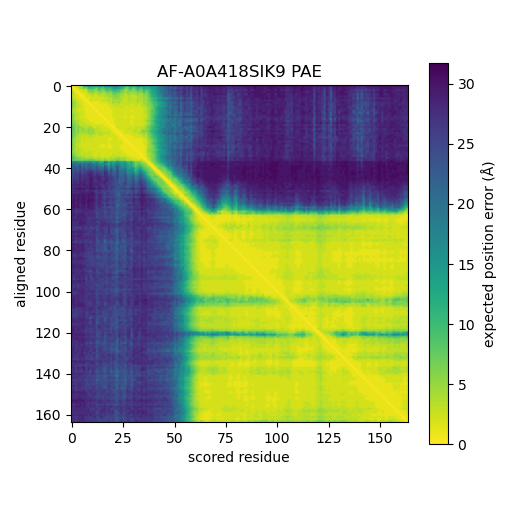 85.94 123 GLY A O 1
ATOM 960 N N . LEU A 1 124 ? 5.591 -9.230 -12.543 1.00 90.94 124 LEU A N 1
ATOM 961 C CA . LEU A 1 124 ? 5.626 -8.372 -11.341 1.00 90.94 124 LEU A CA 1
ATOM 962 C C . LEU A 1 124 ? 5.374 -9.117 -10.023 1.00 90.94 124 LEU A C 1
ATOM 964 O O . LEU A 1 124 ? 5.654 -8.568 -8.961 1.00 90.94 124 LEU A O 1
ATOM 968 N N . ALA A 1 125 ? 4.921 -10.372 -10.085 1.00 93.25 125 ALA A N 1
ATOM 969 C CA . ALA A 1 125 ? 4.579 -11.187 -8.915 1.00 93.25 125 ALA A CA 1
ATOM 970 C C . ALA A 1 125 ? 5.713 -11.281 -7.872 1.00 93.25 125 ALA A C 1
ATOM 972 O O . ALA A 1 125 ? 5.447 -11.333 -6.677 1.00 93.25 125 ALA A O 1
ATOM 973 N N . HIS A 1 126 ? 6.980 -11.207 -8.298 1.00 94.19 126 HIS A N 1
ATOM 974 C CA . HIS A 1 126 ? 8.146 -11.251 -7.406 1.00 94.19 126 HIS A CA 1
ATOM 975 C C . HIS A 1 126 ? 8.280 -10.039 -6.461 1.00 94.19 126 HIS A C 1
ATOM 977 O O . HIS A 1 126 ? 9.056 -10.094 -5.509 1.00 94.19 126 HIS A O 1
ATOM 983 N N . PHE A 1 127 ? 7.546 -8.946 -6.702 1.00 93.62 127 PHE A N 1
ATOM 984 C CA . PHE A 1 127 ? 7.462 -7.807 -5.779 1.00 93.62 127 PHE A CA 1
ATOM 985 C C . PHE A 1 127 ? 6.391 -7.983 -4.692 1.00 93.62 127 PHE A C 1
ATOM 987 O O . PHE A 1 127 ? 6.352 -7.186 -3.743 1.00 93.62 127 PHE A O 1
ATOM 994 N N . GLY A 1 128 ? 5.544 -9.007 -4.819 1.00 95.50 128 GLY A N 1
ATOM 995 C CA . GLY A 1 128 ? 4.572 -9.393 -3.809 1.00 95.50 128 GLY A CA 1
ATOM 996 C C . GLY A 1 128 ? 5.269 -10.003 -2.599 1.00 95.50 128 GLY A C 1
ATOM 997 O O . GLY A 1 128 ? 6.056 -10.937 -2.734 1.00 95.50 128 GLY A O 1
ATOM 998 N N . LEU A 1 129 ? 4.983 -9.477 -1.410 1.00 97.12 129 LEU A N 1
ATOM 999 C CA . LEU A 1 129 ? 5.502 -10.013 -0.153 1.00 97.12 129 LEU A CA 1
ATOM 1000 C C . LEU A 1 129 ? 4.373 -10.496 0.733 1.00 97.12 129 LEU A C 1
ATOM 1002 O O . LEU A 1 129 ? 3.283 -9.930 0.722 1.00 97.12 129 LEU A O 1
ATOM 1006 N N . GLU A 1 130 ? 4.654 -11.534 1.509 1.00 97.69 130 GLU A N 1
ATOM 1007 C CA . GLU A 1 130 ? 3.679 -12.130 2.406 1.00 97.69 130 GLU A CA 1
ATOM 1008 C C . GLU A 1 130 ? 3.349 -11.180 3.566 1.00 97.69 130 GLU A C 1
ATOM 1010 O O . GLU A 1 130 ? 4.231 -10.667 4.258 1.00 97.69 130 GLU A O 1
ATOM 1015 N N . LEU A 1 131 ? 2.053 -10.948 3.769 1.00 95.69 131 LEU A N 1
ATOM 1016 C CA . LEU A 1 131 ? 1.482 -10.195 4.882 1.00 95.69 131 LEU A CA 1
ATOM 1017 C C . LEU A 1 131 ? 1.095 -11.120 6.053 1.00 95.69 131 LEU A C 1
ATOM 1019 O O . LEU A 1 131 ? 1.025 -10.667 7.195 1.00 95.69 131 LEU A O 1
ATOM 1023 N N . GLY A 1 132 ? 0.911 -12.414 5.774 1.00 93.81 132 GLY A N 1
ATOM 1024 C CA . GLY A 1 132 ? 0.441 -13.454 6.692 1.00 93.81 132 GLY A CA 1
ATOM 1025 C C . GLY A 1 132 ? -0.965 -13.940 6.332 1.00 93.81 132 GLY A C 1
ATOM 1026 O O . GLY A 1 132 ? -1.684 -13.276 5.586 1.00 93.81 132 GLY A O 1
ATOM 1027 N N . ASP A 1 133 ? -1.364 -15.104 6.851 1.00 92.56 133 ASP A N 1
ATOM 1028 C CA . ASP A 1 133 ? -2.686 -15.723 6.616 1.00 92.56 133 ASP A CA 1
ATOM 1029 C C . ASP A 1 133 ? -3.029 -15.894 5.122 1.00 92.56 133 ASP A C 1
ATOM 1031 O O . ASP A 1 133 ? -4.167 -15.713 4.673 1.00 92.56 133 ASP A O 1
ATOM 1035 N N . GLY A 1 134 ? -1.997 -16.211 4.333 1.00 96.50 134 GLY A N 1
ATOM 1036 C CA . GLY A 1 134 ? -2.092 -16.398 2.887 1.00 96.50 134 GLY A CA 1
ATOM 1037 C C . GLY A 1 134 ? -2.311 -15.108 2.096 1.00 96.50 134 GLY A C 1
ATOM 1038 O O . GLY A 1 134 ? -2.654 -15.184 0.922 1.00 96.50 134 GLY A O 1
ATOM 1039 N N . TYR A 1 135 ? -2.152 -13.930 2.706 1.00 98.06 135 TYR A N 1
ATOM 1040 C CA . TYR A 1 135 ? -2.215 -12.652 2.003 1.00 98.06 135 TYR A CA 1
ATOM 1041 C C . TYR A 1 135 ? -0.839 -12.151 1.579 1.00 98.06 135 TYR A C 1
ATOM 1043 O O . TYR A 1 135 ? 0.153 -12.318 2.285 1.00 98.06 135 TYR A O 1
ATOM 1051 N N . PHE A 1 136 ? -0.819 -11.445 0.454 1.00 98.06 136 PHE A N 1
ATOM 1052 C CA . PHE A 1 136 ? 0.336 -10.772 -0.119 1.00 98.06 136 PHE A CA 1
ATOM 1053 C C . PHE A 1 136 ? 0.020 -9.300 -0.373 1.00 98.06 136 PHE A C 1
ATOM 1055 O O . PHE A 1 136 ? -1.132 -8.949 -0.626 1.00 98.06 136 PHE A O 1
ATOM 1062 N N . TYR A 1 137 ? 1.042 -8.447 -0.340 1.00 97.06 137 TYR A N 1
ATOM 1063 C CA . TYR A 1 137 ? 0.947 -7.023 -0.665 1.00 97.06 137 TYR A CA 1
ATOM 1064 C C . TYR A 1 137 ? 2.073 -6.595 -1.618 1.00 97.06 137 TYR A C 1
ATOM 1066 O O . TYR A 1 137 ? 3.157 -7.181 -1.628 1.00 97.06 137 TYR A O 1
ATOM 1074 N N . ASP A 1 138 ? 1.824 -5.555 -2.417 1.00 94.19 138 ASP A N 1
ATOM 1075 C CA . ASP A 1 138 ? 2.829 -4.966 -3.316 1.00 94.19 138 ASP A CA 1
ATOM 1076 C C . ASP A 1 138 ? 3.860 -4.175 -2.498 1.00 94.19 138 ASP A C 1
ATOM 1078 O O . ASP A 1 138 ? 3.523 -3.178 -1.854 1.00 94.19 138 ASP A O 1
ATOM 1082 N N . SER A 1 139 ? 5.120 -4.609 -2.513 1.00 94.19 139 SER A N 1
ATOM 1083 C CA . SER A 1 139 ? 6.189 -3.944 -1.762 1.00 94.19 139 SER A CA 1
ATOM 1084 C C . SER A 1 139 ? 6.950 -2.881 -2.558 1.00 94.19 139 SER A C 1
ATOM 1086 O O . SER A 1 139 ? 7.751 -2.144 -1.977 1.00 94.19 139 SER A O 1
ATOM 1088 N N . ASN A 1 140 ? 6.705 -2.786 -3.869 1.00 93.31 140 ASN A N 1
ATOM 1089 C CA . ASN A 1 140 ? 7.391 -1.868 -4.773 1.00 93.31 140 ASN A CA 1
ATOM 1090 C C . ASN A 1 140 ? 6.520 -0.637 -5.058 1.00 93.31 140 ASN A C 1
ATOM 1092 O O . ASN A 1 140 ? 5.938 -0.493 -6.138 1.00 93.31 140 ASN A O 1
ATOM 1096 N N . LEU A 1 141 ? 6.407 0.230 -4.048 1.00 94.06 141 LEU A N 1
ATOM 1097 C CA . LEU A 1 141 ? 5.539 1.405 -4.067 1.00 94.06 141 LEU A CA 1
ATOM 1098 C C . LEU A 1 141 ? 6.304 2.691 -3.766 1.00 94.06 141 LEU A C 1
ATOM 1100 O O . LEU A 1 141 ? 7.132 2.746 -2.857 1.00 94.06 141 LEU A O 1
ATOM 1104 N N . SER A 1 142 ? 5.965 3.754 -4.494 1.00 94.88 142 SER A N 1
ATOM 1105 C CA . SER A 1 142 ? 6.356 5.119 -4.145 1.00 94.88 142 SER A CA 1
ATOM 1106 C C . SER A 1 142 ? 5.525 5.653 -2.970 1.00 94.88 142 SER A C 1
ATOM 1108 O O . SER A 1 142 ? 4.441 5.146 -2.676 1.00 94.88 142 SER A O 1
ATOM 1110 N N . ARG A 1 143 ? 5.991 6.734 -2.326 1.00 95.62 143 ARG A N 1
ATOM 1111 C CA . ARG A 1 143 ? 5.245 7.423 -1.253 1.00 95.62 143 ARG A CA 1
ATOM 1112 C C . ARG A 1 143 ? 3.823 7.791 -1.677 1.00 95.62 143 ARG A C 1
ATOM 1114 O O . ARG A 1 143 ? 2.876 7.440 -0.987 1.00 95.62 143 ARG A O 1
ATOM 1121 N N . GLN A 1 144 ? 3.681 8.408 -2.848 1.00 96.06 144 GLN A N 1
ATOM 1122 C CA . GLN A 1 144 ? 2.385 8.824 -3.384 1.00 96.06 144 GLN A CA 1
ATOM 1123 C C . GLN A 1 144 ? 1.446 7.632 -3.635 1.00 96.06 144 GLN A C 1
ATOM 1125 O O . GLN A 1 144 ? 0.241 7.727 -3.419 1.00 96.06 144 GLN A O 1
ATOM 1130 N N . GLN A 1 145 ? 1.986 6.487 -4.072 1.00 95.50 145 GLN A N 1
ATOM 1131 C CA . GLN A 1 145 ? 1.191 5.269 -4.239 1.00 95.50 145 GLN A CA 1
ATOM 1132 C C . GLN A 1 145 ? 0.724 4.710 -2.895 1.00 95.50 145 GLN A C 1
ATOM 1134 O O . GLN A 1 145 ? -0.416 4.264 -2.803 1.00 95.50 145 GLN A O 1
ATOM 1139 N N . VAL A 1 146 ? 1.574 4.745 -1.864 1.00 96.69 146 VAL A N 1
ATOM 1140 C CA . VAL A 1 146 ? 1.172 4.357 -0.505 1.00 96.69 146 VAL A CA 1
ATOM 1141 C C . VAL A 1 146 ? 0.069 5.282 -0.000 1.00 96.69 146 VAL A C 1
ATOM 1143 O O . VAL A 1 146 ? -0.978 4.783 0.389 1.00 96.69 146 VAL A O 1
ATOM 1146 N N . GLU A 1 147 ? 0.240 6.601 -0.089 1.00 96.69 147 GLU A N 1
ATOM 1147 C CA . GLU A 1 147 ? -0.779 7.585 0.316 1.00 96.69 147 GLU A CA 1
ATOM 1148 C C . GLU A 1 147 ? -2.120 7.344 -0.390 1.00 96.69 147 GLU A C 1
ATOM 1150 O O . GLU A 1 147 ? -3.159 7.257 0.260 1.00 96.69 147 GLU A O 1
ATOM 1155 N N . SER A 1 148 ? -2.101 7.126 -1.708 1.00 95.31 148 SER A N 1
ATOM 1156 C CA . SER A 1 148 ? -3.321 6.820 -2.460 1.00 95.31 148 SER A CA 1
ATOM 1157 C C . SER A 1 148 ? -3.989 5.516 -2.014 1.00 95.31 148 SER A C 1
ATOM 1159 O O . SER A 1 148 ? -5.213 5.444 -1.966 1.00 95.31 148 SER A O 1
ATOM 1161 N N . ARG A 1 149 ? -3.211 4.477 -1.688 1.00 95.88 149 ARG A N 1
ATOM 1162 C CA . ARG A 1 149 ? -3.751 3.196 -1.203 1.00 95.88 149 ARG A CA 1
ATOM 1163 C C . ARG A 1 149 ? -4.307 3.309 0.213 1.00 95.88 149 ARG A C 1
ATOM 1165 O O . ARG A 1 149 ? -5.321 2.687 0.503 1.00 95.88 149 ARG A O 1
ATOM 1172 N N . LEU A 1 150 ? -3.680 4.116 1.070 1.00 96.62 150 LEU A N 1
ATOM 1173 C CA . LEU A 1 150 ? -4.204 4.430 2.401 1.00 96.62 150 LEU A CA 1
ATOM 1174 C C . LEU A 1 150 ? -5.544 5.176 2.321 1.00 96.62 150 LEU A C 1
ATOM 1176 O O . LEU A 1 150 ? -6.382 4.997 3.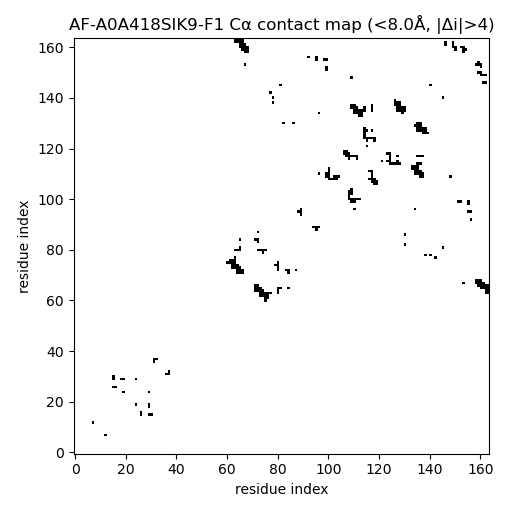201 1.00 96.62 150 LEU A O 1
ATOM 1180 N N . GLY A 1 151 ? -5.792 5.920 1.238 1.00 95.81 151 GLY A N 1
ATOM 1181 C CA . GLY A 1 151 ? -7.118 6.455 0.919 1.00 95.81 151 GLY A CA 1
ATOM 1182 C C . GLY A 1 151 ? -8.192 5.363 0.872 1.00 95.81 151 GLY A C 1
ATOM 1183 O O . GLY A 1 151 ? -9.176 5.446 1.598 1.00 95.81 151 GLY A O 1
ATOM 1184 N N . HIS A 1 152 ? -7.957 4.276 0.132 1.00 95.56 152 HIS A N 1
ATOM 1185 C CA . HIS A 1 152 ? -8.885 3.135 0.098 1.00 95.56 152 HIS A CA 1
ATOM 1186 C C . HIS A 1 152 ? -8.984 2.399 1.435 1.00 95.56 152 HIS A C 1
ATOM 1188 O O . HIS A 1 152 ? -10.070 1.981 1.828 1.00 95.56 152 HIS A O 1
ATOM 1194 N N . CYS A 1 153 ? -7.878 2.278 2.176 1.00 96.75 153 CYS A N 1
ATOM 1195 C CA . CYS A 1 153 ? -7.939 1.743 3.537 1.00 96.75 153 CYS A CA 1
ATOM 1196 C C . CYS A 1 153 ? -8.851 2.596 4.435 1.00 96.75 153 CYS A C 1
ATOM 1198 O O . CYS A 1 153 ? -9.572 2.046 5.262 1.00 96.75 153 CYS A O 1
ATOM 1200 N N . SER A 1 154 ? -8.840 3.921 4.258 1.00 96.62 154 SER A N 1
ATOM 1201 C CA . SER A 1 154 ? -9.697 4.844 5.013 1.00 96.62 154 SER A CA 1
ATOM 1202 C C . SER A 1 154 ? -11.175 4.641 4.702 1.00 96.62 154 SER A C 1
ATOM 1204 O O . SER A 1 154 ? -11.996 4.640 5.614 1.00 96.62 154 SER A O 1
ATOM 1206 N N . GLU A 1 155 ? -11.510 4.444 3.425 1.00 95.38 155 GLU A N 1
ATOM 1207 C CA . GLU A 1 155 ? -12.883 4.179 2.976 1.00 95.38 155 GLU A CA 1
ATOM 1208 C C . GLU A 1 155 ? -13.440 2.900 3.609 1.00 95.38 155 GLU A C 1
ATOM 1210 O O . GLU A 1 155 ? -14.564 2.900 4.102 1.00 95.38 155 GLU A O 1
ATOM 1215 N N . ILE A 1 156 ? -12.630 1.839 3.649 1.00 95.56 156 ILE A N 1
ATOM 1216 C CA . ILE A 1 156 ? -13.008 0.542 4.227 1.00 95.56 156 ILE A CA 1
ATOM 1217 C C . ILE A 1 156 ? -13.152 0.629 5.750 1.00 95.56 156 ILE A C 1
ATOM 1219 O O . ILE A 1 156 ? -14.118 0.133 6.320 1.00 95.56 156 ILE A O 1
ATOM 1223 N N . LEU A 1 157 ? -12.203 1.275 6.431 1.00 95.38 157 LEU A N 1
ATOM 1224 C CA . LEU A 1 157 ? -12.218 1.368 7.894 1.00 95.38 157 LEU A CA 1
ATOM 1225 C C . LEU A 1 157 ? -13.212 2.410 8.427 1.00 95.38 157 LEU A C 1
ATOM 1227 O O . LEU A 1 157 ? -13.465 2.446 9.630 1.00 95.38 157 LEU A O 1
ATOM 1231 N N . GLY A 1 158 ? -13.730 3.293 7.569 1.00 96.19 158 GLY A N 1
ATOM 1232 C CA . GLY A 1 158 ? -14.590 4.405 7.973 1.00 96.19 158 GLY A CA 1
ATOM 1233 C C . GLY A 1 158 ? -13.879 5.468 8.821 1.00 96.19 158 GLY A C 1
ATOM 1234 O O . GLY A 1 158 ? -14.542 6.282 9.462 1.00 96.19 158 GLY A O 1
ATOM 1235 N N . VAL A 1 159 ? -12.540 5.478 8.841 1.00 95.81 159 VAL A N 1
ATOM 1236 C CA . VAL A 1 159 ? -11.717 6.447 9.584 1.00 95.81 159 VAL A CA 1
ATOM 1237 C C . VAL A 1 159 ? -10.561 6.954 8.722 1.00 95.81 159 VAL A C 1
ATOM 1239 O O . VAL A 1 159 ? -10.064 6.211 7.877 1.00 95.81 159 VAL A O 1
ATOM 1242 N N . PRO A 1 160 ? -10.079 8.193 8.928 1.00 96.62 160 PRO A N 1
ATOM 1243 C CA . PRO A 1 160 ? -8.931 8.705 8.188 1.00 96.62 160 PRO A CA 1
ATOM 1244 C C . PRO A 1 160 ? -7.665 7.888 8.462 1.00 96.62 160 PRO A C 1
ATOM 1246 O O . PRO A 1 160 ? -7.309 7.659 9.619 1.00 96.62 160 PRO A O 1
ATOM 1249 N N . VAL A 1 161 ? -6.959 7.512 7.397 1.00 96.88 161 VAL A N 1
ATOM 1250 C CA . VAL A 1 161 ? -5.639 6.880 7.447 1.00 96.88 161 VAL A CA 1
ATOM 1251 C C . VAL A 1 161 ? -4.620 7.833 6.833 1.00 96.88 161 VAL A C 1
ATOM 1253 O O . VAL A 1 161 ? -4.690 8.150 5.646 1.00 96.88 161 VAL A O 1
ATOM 1256 N N . VAL A 1 162 ? -3.656 8.292 7.631 1.00 96.50 162 VAL A N 1
ATOM 1257 C CA . VAL A 1 162 ? -2.725 9.358 7.230 1.00 96.50 162 VAL A CA 1
ATOM 1258 C C . VAL A 1 162 ? -1.283 8.893 7.373 1.00 96.50 162 VAL A C 1
ATOM 1260 O O . VAL A 1 162 ? -0.876 8.442 8.442 1.00 96.50 162 VAL A O 1
ATOM 1263 N N . LEU A 1 163 ? -0.503 9.034 6.298 1.00 96.75 163 LEU A N 1
ATOM 1264 C CA . LEU A 1 163 ? 0.951 8.874 6.314 1.00 96.75 163 LEU A CA 1
ATOM 1265 C C . LEU A 1 163 ? 1.613 10.207 6.686 1.00 96.75 163 LEU A C 1
ATOM 1267 O O . LEU A 1 163 ? 1.375 11.219 6.029 1.00 96.75 163 LEU A O 1
ATOM 1271 N N . THR A 1 164 ? 2.485 10.182 7.690 1.00 92.44 164 THR A N 1
ATOM 1272 C CA . THR A 1 164 ? 3.319 11.311 8.125 1.00 92.44 164 THR A CA 1
ATOM 1273 C C . THR A 1 164 ? 4.789 10.958 7.925 1.00 92.44 164 THR A C 1
ATOM 1275 O O . THR A 1 164 ? 5.225 9.908 8.463 1.00 92.44 164 THR A O 1
#

Sequence (164 aa):
MNSITIKIDLALHKFIEAKRCSFEQSPCEIIKKELGLADTSETESNLTKPMQPIKGSNSSRQKFSIAFGDATVSAGSLKECYFQALKRMREANPDFLDELSAVKYSRRRIVAKSPEALYDGDGLAHFGLELGDGYFYDSNLSRQQVESRLGHCSEILGVPVVLT

Foldseek 3Di:
DDDDDDDDDPVVVVVLVVQDPDPPDDSVNSVCVVVVVPDPDDDDDDDDDPCDPPPPPCPVQPWKWKDWDPDIFIDSDPLVRLLVVQLVLCVVPVCLQVVQQVDDDPQAGQKDLALCSGGNDPDQSVQWDDSDPSMTGRSPDDPVRSQVSQVVSCVSSVTRMDMD